Protein AF-A0A3D4PI57-F1 (afdb_monomer_lite)

pLDDT: mean 73.52, std 9.32, range [43.19, 84.38]

Radius of gyration: 19.0 Å; chains: 1; bounding box: 41×22×58 Å

Foldseek 3Di:
DLVVLLVVLVVLLVVLVVCLVVVLVVQVVVCVVVVDDDDVVVVPPPPVSVVSNVVSVVSNVVSVVVVVVVVVVVPPD

Structure (mmCIF, N/CA/C/O backbone):
data_AF-A0A3D4PI57-F1
#
_entry.id   AF-A0A3D4PI57-F1
#
loop_
_atom_site.group_PDB
_atom_site.id
_atom_site.type_symbol
_atom_site.label_atom_id
_atom_site.label_alt_id
_atom_site.label_comp_id
_atom_site.label_asym_id
_atom_site.label_entity_id
_atom_site.label_seq_id
_atom_site.pdbx_PDB_ins_code
_atom_site.Cartn_x
_atom_site.Cartn_y
_atom_site.Cartn_z
_atom_site.occupancy
_atom_site.B_iso_or_equiv
_atom_site.auth_seq_id
_atom_site.auth_comp_id
_atom_site.auth_asym_id
_atom_site.auth_atom_id
_atom_site.pdbx_PDB_model_num
ATOM 1 N N . MET A 1 1 ? -9.120 2.992 22.530 1.00 59.25 1 MET A N 1
ATOM 2 C CA . MET A 1 1 ? -8.147 2.161 21.775 1.00 59.25 1 MET A CA 1
ATOM 3 C C . MET A 1 1 ? -8.752 1.532 20.519 1.00 59.25 1 MET A C 1
ATOM 5 O O . MET A 1 1 ? -8.153 1.645 19.460 1.00 59.25 1 MET A O 1
ATOM 9 N N . SER A 1 2 ? -9.952 0.949 20.585 1.00 63.00 2 SER A N 1
ATOM 10 C CA . SER A 1 2 ? -10.601 0.250 19.458 1.00 63.00 2 SER A CA 1
ATOM 11 C C . SER A 1 2 ? -10.879 1.125 18.221 1.00 63.00 2 SER A C 1
ATOM 13 O O . SER A 1 2 ? -10.676 0.682 17.095 1.00 63.00 2 SER A O 1
ATOM 15 N N . MET A 1 3 ? -11.262 2.394 18.415 1.00 65.25 3 MET A N 1
ATOM 16 C CA . MET A 1 3 ? -11.487 3.357 17.320 1.00 65.25 3 MET A CA 1
ATOM 17 C C . MET A 1 3 ? -1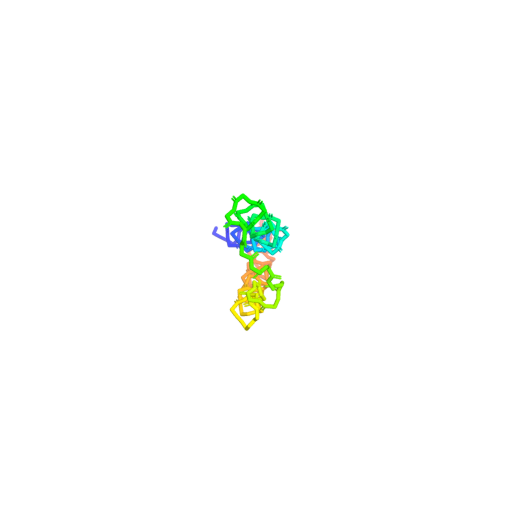0.202 3.704 16.549 1.00 65.25 3 MET A C 1
ATOM 19 O O . MET A 1 3 ? -10.231 3.917 15.341 1.00 65.25 3 MET A O 1
ATOM 23 N N . LEU A 1 4 ? -9.064 3.723 17.247 1.00 75.19 4 LEU A N 1
ATOM 24 C CA . LEU A 1 4 ? -7.765 4.080 16.680 1.00 75.19 4 LEU A CA 1
ATOM 25 C C . LEU A 1 4 ? -7.248 2.958 15.760 1.00 75.19 4 LEU A C 1
ATOM 27 O O . LEU A 1 4 ? -6.734 3.235 14.683 1.00 75.19 4 LEU A O 1
ATOM 31 N N . LEU A 1 5 ? -7.498 1.693 16.124 1.00 71.06 5 LEU A N 1
ATOM 32 C CA . LEU A 1 5 ? -7.248 0.517 15.277 1.00 71.06 5 LEU A CA 1
ATOM 33 C C . LEU A 1 5 ? -8.082 0.523 13.989 1.00 71.06 5 LEU A C 1
ATOM 35 O O . LEU A 1 5 ? -7.555 0.230 12.917 1.00 71.06 5 LEU A O 1
ATOM 39 N N . ALA A 1 6 ? -9.365 0.888 14.080 1.00 71.44 6 ALA A N 1
ATOM 40 C CA . ALA A 1 6 ? -10.227 0.997 12.905 1.00 71.44 6 ALA A CA 1
ATOM 41 C C . ALA A 1 6 ? -9.757 2.119 11.962 1.00 71.44 6 ALA A C 1
ATOM 43 O O . ALA A 1 6 ? -9.658 1.902 10.756 1.00 71.44 6 ALA A O 1
ATOM 44 N N . LEU A 1 7 ? -9.389 3.286 12.507 1.00 77.25 7 LEU A N 1
ATOM 45 C CA . LEU A 1 7 ? -8.837 4.402 11.729 1.00 77.25 7 LEU A CA 1
ATOM 46 C C . LEU A 1 7 ? -7.514 4.042 11.043 1.00 77.25 7 LEU A C 1
ATOM 48 O O . LEU A 1 7 ? -7.348 4.332 9.860 1.00 77.25 7 LEU A O 1
ATOM 52 N N . ILE A 1 8 ? -6.598 3.369 11.748 1.00 79.50 8 ILE A N 1
ATOM 53 C CA . ILE A 1 8 ? -5.332 2.894 11.16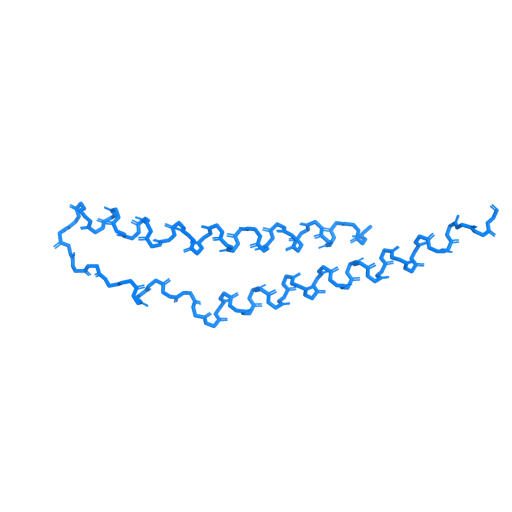8 1.00 79.50 8 ILE A CA 1
ATOM 54 C C . ILE A 1 8 ? -5.591 1.901 10.027 1.00 79.50 8 ILE A C 1
ATOM 56 O O . ILE A 1 8 ? -4.973 2.015 8.970 1.00 79.50 8 ILE A O 1
ATOM 60 N N . GLY A 1 9 ? -6.527 0.962 10.201 1.00 74.50 9 GLY A N 1
ATOM 61 C CA . GLY A 1 9 ? -6.898 0.010 9.151 1.00 74.50 9 GLY A CA 1
ATOM 62 C C . GLY A 1 9 ? -7.447 0.693 7.893 1.00 74.50 9 GLY A C 1
ATOM 63 O O . GLY A 1 9 ? -7.048 0.348 6.781 1.00 74.50 9 GLY A O 1
ATOM 64 N N . VAL A 1 10 ? -8.296 1.714 8.053 1.00 79.88 10 VAL A N 1
ATOM 65 C CA . VAL A 1 10 ? -8.831 2.504 6.927 1.00 79.88 10 VAL A CA 1
ATOM 66 C C . VAL A 1 10 ? -7.732 3.315 6.234 1.00 79.88 10 VAL A C 1
ATOM 68 O O . VAL A 1 10 ? -7.696 3.372 5.002 1.00 79.88 10 VAL A O 1
ATOM 71 N N . LEU A 1 11 ? -6.809 3.904 7.001 1.00 82.56 11 LEU A N 1
ATOM 72 C CA . LEU A 1 11 ? -5.647 4.629 6.472 1.00 82.56 11 LEU A CA 1
ATOM 73 C C . LEU A 1 11 ? -4.728 3.714 5.653 1.00 82.56 11 LEU A C 1
ATOM 75 O O . LEU A 1 11 ? -4.316 4.089 4.558 1.00 82.56 11 LEU A O 1
ATOM 79 N N . LEU A 1 12 ? -4.456 2.501 6.141 1.00 81.44 12 LEU A N 1
ATOM 80 C CA . LEU A 1 12 ? -3.648 1.496 5.441 1.00 81.44 12 LEU A CA 1
ATOM 81 C C . LEU A 1 12 ? -4.294 1.026 4.132 1.00 81.44 12 LEU A C 1
ATOM 83 O O . LEU A 1 12 ? -3.594 0.884 3.128 1.00 81.44 12 LEU A O 1
ATOM 87 N N . LEU A 1 13 ? -5.614 0.814 4.129 1.00 80.19 13 LEU A N 1
ATOM 88 C CA . LEU A 1 13 ? -6.382 0.463 2.929 1.00 80.19 13 LEU A CA 1
ATOM 89 C C . LEU A 1 13 ? -6.347 1.587 1.891 1.00 80.19 13 LEU A C 1
ATOM 91 O O . LEU A 1 13 ? -6.028 1.357 0.724 1.00 80.19 13 LEU A O 1
ATOM 95 N N . SER A 1 14 ? -6.627 2.810 2.337 1.00 82.38 14 SER A N 1
ATOM 96 C CA . SER A 1 14 ? -6.653 3.990 1.472 1.00 82.38 14 SER A CA 1
ATOM 97 C C . SER A 1 14 ? -5.270 4.271 0.885 1.00 82.38 14 SER A C 1
ATOM 99 O O . SER A 1 14 ? -5.149 4.467 -0.320 1.00 82.38 14 SER A O 1
ATOM 101 N N . GLY A 1 15 ? -4.216 4.220 1.706 1.00 83.56 15 GLY A N 1
ATOM 102 C CA . GLY A 1 15 ? -2.835 4.410 1.263 1.00 83.56 15 GLY A CA 1
ATOM 103 C C . GLY A 1 15 ? -2.375 3.338 0.275 1.00 83.56 15 GLY A C 1
ATOM 104 O O . GLY A 1 15 ? -1.734 3.663 -0.721 1.00 83.56 15 GLY A O 1
ATOM 105 N N . GLY A 1 16 ? -2.760 2.077 0.496 1.00 78.38 16 GLY A N 1
ATOM 106 C CA . GLY A 1 16 ? -2.477 0.987 -0.434 1.00 78.38 16 GLY A CA 1
ATOM 107 C C . GLY A 1 16 ? -3.117 1.206 -1.810 1.00 78.38 16 GLY A C 1
ATOM 108 O O . GLY A 1 16 ? -2.431 1.117 -2.827 1.00 78.38 16 GLY A O 1
ATOM 109 N N . LEU A 1 17 ? -4.417 1.516 -1.853 1.00 79.25 17 LEU A N 1
ATOM 110 C CA . LEU A 1 17 ? -5.131 1.793 -3.109 1.00 79.25 17 LEU A CA 1
ATOM 111 C C . LEU A 1 17 ? -4.538 3.001 -3.844 1.00 79.25 17 LEU A C 1
ATOM 113 O O . LEU A 1 17 ? -4.429 3.014 -5.073 1.00 79.25 17 LEU A O 1
ATOM 117 N N . LEU A 1 18 ? -4.119 4.013 -3.083 1.00 84.38 18 LEU A N 1
ATOM 118 C CA . LEU A 1 18 ? -3.505 5.213 -3.628 1.00 84.38 18 LEU A CA 1
ATOM 119 C C . LEU A 1 18 ? -2.148 4.886 -4.265 1.00 84.38 18 LEU A C 1
ATOM 121 O O . LEU A 1 18 ? -1.927 5.272 -5.413 1.00 84.38 18 LEU A O 1
ATOM 125 N N . LEU A 1 19 ? -1.304 4.090 -3.594 1.00 81.06 19 LEU A N 1
ATOM 126 C CA . LEU A 1 19 ? -0.059 3.565 -4.167 1.00 81.06 19 LEU A CA 1
ATOM 127 C C . LEU A 1 19 ? -0.321 2.770 -5.448 1.00 81.06 19 LEU A C 1
ATOM 129 O O . LEU A 1 19 ? 0.328 3.035 -6.455 1.00 81.06 19 LEU A O 1
ATOM 133 N N . GLN A 1 20 ? -1.293 1.855 -5.446 1.00 77.88 20 GLN A N 1
ATOM 134 C CA . GLN A 1 20 ? -1.622 1.044 -6.621 1.00 77.88 20 GLN A CA 1
ATOM 135 C C . GLN A 1 20 ? -2.024 1.905 -7.830 1.00 77.88 20 GLN A C 1
ATOM 137 O O . GLN A 1 20 ? -1.672 1.581 -8.961 1.00 77.88 20 GLN A O 1
ATOM 142 N N . SER A 1 21 ? -2.720 3.027 -7.615 1.00 79.44 21 SER A N 1
ATOM 143 C CA . SER A 1 21 ? -3.099 3.926 -8.715 1.00 79.44 21 SER A CA 1
ATOM 144 C C . SER A 1 21 ? -1.962 4.855 -9.167 1.00 79.44 21 SER A C 1
ATOM 146 O O . SER A 1 21 ? -1.928 5.277 -10.328 1.00 79.44 21 SER A O 1
ATOM 148 N N . VAL A 1 22 ? -1.049 5.203 -8.254 1.00 81.56 22 VAL A N 1
ATOM 149 C CA . VAL A 1 22 ? -0.003 6.211 -8.475 1.00 81.56 22 VAL A CA 1
ATOM 150 C C . VAL A 1 22 ? 1.296 5.589 -8.990 1.00 81.56 22 VAL A C 1
ATOM 152 O O . VAL A 1 22 ? 1.895 6.160 -9.899 1.00 81.56 22 VAL A O 1
ATOM 155 N N . LEU A 1 23 ? 1.703 4.410 -8.503 1.00 80.25 23 LEU A N 1
ATOM 156 C CA . LEU A 1 23 ? 2.903 3.695 -8.966 1.00 80.25 23 LEU A CA 1
ATOM 157 C C . LEU A 1 23 ? 2.982 3.545 -10.493 1.00 80.25 23 LEU A C 1
ATOM 159 O O . LEU A 1 23 ? 3.995 3.949 -11.064 1.00 80.25 23 LEU A O 1
ATOM 163 N N . PRO A 1 24 ? 1.952 3.031 -11.194 1.00 76.50 24 PRO A N 1
ATOM 164 C CA . PRO A 1 24 ? 2.037 2.846 -12.641 1.00 76.50 24 PRO A CA 1
ATOM 165 C C . PRO A 1 24 ? 2.091 4.180 -13.397 1.00 76.50 24 PRO A C 1
ATOM 167 O O . PRO A 1 24 ? 2.716 4.259 -14.455 1.00 76.50 24 PRO A O 1
ATOM 170 N N . LYS A 1 25 ? 1.480 5.244 -12.854 1.00 80.81 25 LYS A N 1
ATOM 171 C CA . LYS A 1 25 ? 1.537 6.597 -13.431 1.00 80.81 25 LYS A CA 1
ATOM 172 C C . LYS A 1 25 ? 2.923 7.215 -13.267 1.00 80.81 25 LYS A C 1
ATOM 174 O O . LYS A 1 25 ? 3.459 7.741 -14.237 1.00 80.81 25 LYS A O 1
ATOM 179 N N . LEU A 1 26 ? 3.512 7.109 -12.074 1.00 80.62 26 LEU A N 1
ATOM 180 C CA . LEU A 1 26 ? 4.882 7.552 -11.808 1.00 80.62 26 LEU A CA 1
ATOM 181 C C . LEU A 1 26 ? 5.890 6.769 -12.649 1.00 80.62 26 LEU A C 1
ATOM 183 O O . LEU A 1 26 ? 6.775 7.378 -13.241 1.00 80.62 26 LEU A O 1
ATOM 187 N N . GLY A 1 27 ? 5.713 5.450 -12.769 1.00 76.88 27 GLY A N 1
ATOM 188 C CA . GLY A 1 27 ? 6.522 4.601 -13.640 1.00 76.88 27 GLY A CA 1
ATOM 189 C C . GLY A 1 27 ? 6.474 5.067 -15.093 1.00 76.88 27 GLY A C 1
ATOM 190 O O . GLY A 1 27 ? 7.515 5.354 -15.678 1.00 76.88 27 GLY A O 1
ATOM 191 N N . ARG A 1 28 ? 5.274 5.256 -15.664 1.00 78.25 28 ARG A N 1
ATOM 192 C CA . ARG A 1 28 ? 5.138 5.816 -17.022 1.00 78.25 28 ARG A CA 1
ATOM 193 C C . ARG A 1 28 ? 5.814 7.172 -17.166 1.00 78.25 28 ARG A C 1
ATOM 195 O O . ARG A 1 28 ? 6.470 7.406 -18.174 1.00 78.25 28 ARG A O 1
ATOM 202 N N . MET A 1 29 ? 5.648 8.060 -16.189 1.00 80.19 29 MET A N 1
ATOM 203 C CA . MET A 1 29 ? 6.205 9.409 -16.252 1.00 80.19 29 MET A CA 1
ATOM 204 C C . MET A 1 29 ? 7.738 9.379 -16.218 1.00 80.19 29 MET A C 1
ATOM 206 O O . MET A 1 29 ? 8.371 9.973 -17.088 1.00 80.19 29 MET A O 1
ATOM 210 N N . ALA A 1 30 ? 8.335 8.616 -15.300 1.00 79.31 30 ALA A N 1
ATOM 211 C CA . ALA A 1 30 ? 9.783 8.437 -15.213 1.00 79.31 30 ALA A CA 1
ATOM 212 C C . ALA A 1 30 ? 10.367 7.829 -16.501 1.00 79.31 30 ALA A C 1
ATOM 214 O O . ALA A 1 30 ? 11.369 8.319 -17.023 1.00 79.31 30 ALA A O 1
ATOM 215 N N . PHE A 1 31 ? 9.704 6.818 -17.069 1.00 75.69 31 PHE A N 1
ATOM 216 C CA . PHE A 1 31 ? 10.154 6.189 -18.311 1.00 75.69 31 PHE A CA 1
ATOM 217 C C . PHE A 1 31 ? 9.940 7.058 -19.555 1.00 75.69 31 PHE A C 1
ATOM 219 O O . PHE A 1 31 ? 10.785 7.036 -20.447 1.00 75.69 31 PHE A O 1
ATOM 226 N N . SER A 1 32 ? 8.884 7.878 -19.599 1.00 70.38 32 SER A N 1
ATOM 227 C CA . SER A 1 32 ? 8.663 8.832 -20.698 1.00 70.38 32 SER A CA 1
ATOM 228 C C . SER A 1 32 ? 9.781 9.872 -20.821 1.00 70.38 32 SER A C 1
ATOM 230 O O . SER A 1 32 ? 10.034 10.371 -21.912 1.00 70.38 32 SER A O 1
ATOM 232 N N . ILE A 1 33 ? 10.473 10.162 -19.716 1.00 76.12 33 ILE A N 1
ATOM 233 C CA . ILE A 1 33 ? 11.583 11.118 -19.665 1.00 76.12 33 ILE A CA 1
ATOM 234 C C . ILE A 1 33 ? 12.925 10.413 -19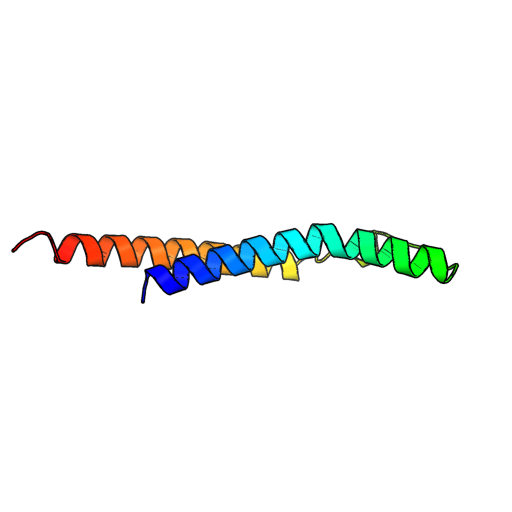.941 1.00 76.12 33 ILE A C 1
ATOM 236 O O . ILE A 1 33 ? 13.818 11.008 -20.537 1.00 76.12 33 ILE A O 1
ATOM 240 N N . GLY A 1 34 ? 13.072 9.146 -19.532 1.00 70.94 34 GLY A N 1
ATOM 241 C CA . GLY A 1 34 ? 14.323 8.380 -19.639 1.00 70.94 34 GLY A CA 1
ATOM 242 C C . GLY A 1 34 ? 14.503 7.534 -20.908 1.00 70.94 34 GLY A C 1
ATOM 243 O O . GLY A 1 34 ? 15.593 7.014 -21.123 1.00 70.94 34 GLY A O 1
ATOM 244 N N . GLY A 1 35 ? 13.467 7.364 -21.741 1.00 68.88 35 GLY A N 1
ATOM 245 C CA . GLY A 1 35 ? 13.556 6.636 -23.019 1.00 68.88 35 GLY A CA 1
ATOM 246 C C . GLY A 1 35 ? 13.637 5.103 -22.914 1.00 68.88 35 GLY A C 1
ATOM 247 O O . GLY A 1 35 ? 14.009 4.443 -23.882 1.00 68.88 35 GLY A O 1
ATOM 248 N N . GLY A 1 36 ? 13.307 4.523 -21.756 1.00 69.69 36 GLY A N 1
ATOM 249 C CA . GLY A 1 36 ? 13.299 3.070 -21.533 1.00 69.69 36 GLY A CA 1
ATOM 250 C C . GLY A 1 36 ? 11.963 2.389 -21.867 1.00 69.69 36 GLY A C 1
ATOM 251 O O . GLY A 1 36 ? 10.928 3.041 -22.000 1.00 69.69 36 GLY A O 1
ATOM 252 N N . SER A 1 37 ? 11.972 1.054 -21.963 1.00 68.00 37 SER A N 1
ATOM 253 C CA . SER A 1 37 ? 10.763 0.247 -22.179 1.00 68.00 37 SER A CA 1
ATOM 254 C C . SER A 1 37 ? 9.957 0.119 -20.883 1.00 68.00 37 SER A C 1
ATOM 256 O O . SER A 1 37 ? 10.354 -0.596 -19.968 1.00 68.00 37 SER A O 1
ATOM 258 N N . TYR A 1 38 ? 8.812 0.798 -20.809 1.00 71.88 38 TYR A N 1
ATOM 259 C CA . TYR A 1 38 ? 7.861 0.652 -19.707 1.00 71.88 38 TYR A CA 1
ATOM 260 C C . TYR A 1 38 ? 7.101 -0.676 -19.824 1.00 71.88 38 TYR A C 1
ATOM 262 O O . TYR A 1 38 ? 6.388 -0.887 -20.807 1.00 71.88 38 TYR A O 1
ATOM 270 N N . ASN A 1 39 ? 7.186 -1.534 -18.804 1.00 72.50 39 ASN A N 1
ATOM 271 C CA . ASN A 1 39 ? 6.326 -2.707 -18.676 1.00 72.50 39 ASN A CA 1
ATOM 272 C C . ASN A 1 39 ? 5.454 -2.569 -17.411 1.00 72.50 39 ASN A C 1
ATOM 274 O O . ASN A 1 39 ? 5.980 -2.548 -16.299 1.00 72.50 39 ASN A O 1
ATOM 278 N N . PRO A 1 40 ? 4.119 -2.447 -17.536 1.00 67.81 40 PRO A N 1
ATOM 279 C CA . PRO A 1 40 ? 3.227 -2.291 -16.383 1.00 67.81 40 PRO A CA 1
ATOM 280 C C . PRO A 1 40 ? 3.265 -3.490 -15.425 1.00 67.81 40 PRO A C 1
ATOM 282 O O . PRO A 1 40 ? 2.952 -3.329 -14.249 1.00 67.81 40 PRO A O 1
ATOM 285 N N . SER A 1 41 ? 3.684 -4.659 -15.915 1.00 73.62 41 SER A N 1
ATOM 286 C CA . SER A 1 41 ? 3.823 -5.899 -15.144 1.00 73.62 41 SER A CA 1
ATOM 287 C C . SER A 1 41 ? 4.886 -5.802 -14.041 1.00 73.62 41 SER A C 1
ATOM 289 O O . SER A 1 41 ? 4.746 -6.442 -13.005 1.00 73.62 41 SER A O 1
ATOM 291 N N . ASP A 1 42 ? 5.911 -4.959 -14.221 1.00 70.12 42 ASP A N 1
ATOM 292 C CA . ASP A 1 42 ? 6.984 -4.757 -13.231 1.00 70.12 42 ASP A CA 1
ATOM 293 C C . ASP A 1 42 ? 6.512 -3.945 -12.010 1.00 70.12 42 ASP A C 1
ATOM 295 O O . ASP A 1 42 ? 7.184 -3.892 -10.982 1.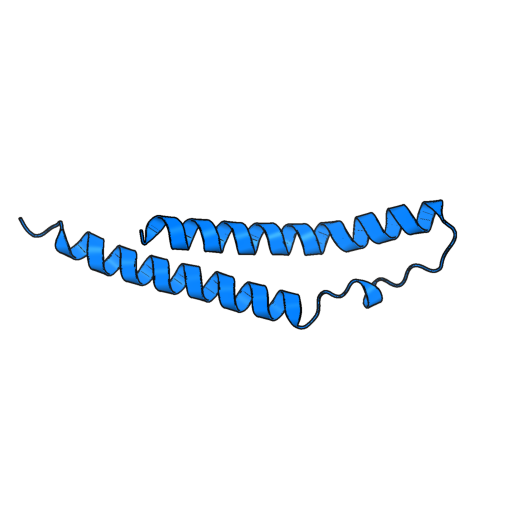00 70.12 42 ASP A O 1
ATOM 299 N N . TYR A 1 43 ? 5.344 -3.305 -12.122 1.00 68.06 43 TYR A N 1
ATOM 300 C CA . TYR A 1 43 ? 4.705 -2.518 -11.067 1.00 68.06 43 TYR A CA 1
ATOM 301 C C . TYR A 1 43 ? 3.534 -3.251 -10.412 1.00 68.06 43 TYR A C 1
ATOM 303 O O . TYR A 1 43 ? 2.791 -2.646 -9.631 1.00 68.06 43 TYR A O 1
ATOM 311 N N . ASP A 1 44 ? 3.346 -4.532 -10.729 1.00 73.56 44 ASP A N 1
ATOM 312 C CA . ASP A 1 44 ? 2.372 -5.354 -10.035 1.00 73.56 44 ASP A CA 1
ATOM 313 C C . ASP A 1 44 ? 2.842 -5.560 -8.589 1.00 73.56 44 ASP A C 1
ATOM 315 O O . ASP A 1 44 ? 3.837 -6.229 -8.308 1.00 73.56 44 ASP A O 1
ATOM 319 N N . LEU A 1 45 ? 2.132 -4.939 -7.647 1.00 69.56 45 LEU A N 1
ATOM 320 C CA . LEU A 1 45 ? 2.425 -5.066 -6.220 1.00 69.56 45 LEU A CA 1
ATOM 321 C C . LEU A 1 45 ? 2.134 -6.488 -5.692 1.00 69.56 45 LEU A C 1
ATOM 323 O O . LEU A 1 45 ? 2.494 -6.811 -4.553 1.00 69.56 45 LEU A O 1
ATOM 327 N N . GLY A 1 46 ? 1.488 -7.332 -6.506 1.00 75.50 46 GLY A N 1
ATOM 328 C CA . GLY A 1 46 ? 1.368 -8.769 -6.325 1.00 75.50 46 GLY A CA 1
ATOM 329 C C . GLY A 1 46 ? 0.905 -9.186 -4.931 1.00 75.50 46 GLY A C 1
ATOM 330 O O . GLY A 1 46 ? -0.061 -8.668 -4.364 1.00 75.50 46 GLY A O 1
ATOM 331 N N . VAL A 1 47 ? 1.628 -10.152 -4.362 1.00 76.19 47 VAL A N 1
ATOM 332 C CA . VAL A 1 47 ? 1.307 -10.779 -3.071 1.00 76.19 47 VAL A CA 1
ATOM 333 C C . VAL A 1 47 ? 1.424 -9.794 -1.902 1.00 76.19 47 VAL A C 1
ATOM 335 O O . VAL A 1 47 ? 0.652 -9.889 -0.950 1.00 76.19 47 VAL A O 1
ATOM 338 N N . ALA A 1 48 ? 2.340 -8.821 -1.962 1.00 75.12 48 ALA A N 1
ATOM 339 C CA . ALA A 1 48 ? 2.561 -7.873 -0.868 1.00 75.12 48 ALA A CA 1
ATOM 340 C C . ALA A 1 48 ? 1.352 -6.948 -0.655 1.00 75.12 48 ALA A C 1
ATOM 342 O O . ALA A 1 48 ? 0.920 -6.740 0.480 1.00 75.12 48 ALA A O 1
ATOM 343 N N . PHE A 1 49 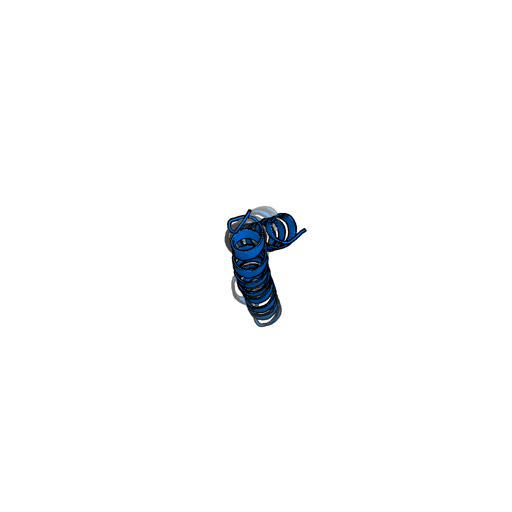? 0.749 -6.459 -1.741 1.00 77.88 49 PHE A N 1
ATOM 344 C CA . PHE A 1 49 ? -0.467 -5.649 -1.668 1.00 77.88 49 PHE A CA 1
ATOM 345 C C . PHE A 1 49 ? -1.675 -6.449 -1.180 1.00 77.88 49 PHE A C 1
ATOM 347 O O . PHE A 1 49 ? -2.462 -5.957 -0.369 1.00 77.88 49 PHE A O 1
ATOM 354 N N . TYR A 1 50 ? -1.790 -7.704 -1.617 1.00 79.38 50 TYR A N 1
ATOM 355 C CA . TYR A 1 50 ? -2.835 -8.602 -1.137 1.00 79.38 50 TYR A CA 1
ATOM 356 C C . TYR A 1 50 ? -2.715 -8.850 0.375 1.00 79.38 50 TYR A C 1
ATOM 358 O O . TYR A 1 50 ? -3.690 -8.700 1.110 1.00 79.38 50 TYR A O 1
ATOM 366 N N . MET A 1 51 ? -1.504 -9.134 0.866 1.00 76.56 51 MET A N 1
ATOM 367 C CA . MET A 1 51 ? -1.239 -9.307 2.299 1.00 76.56 51 MET A CA 1
ATOM 368 C C . MET A 1 51 ? -1.538 -8.034 3.098 1.00 76.56 51 MET A C 1
ATOM 370 O O . MET A 1 51 ? -2.166 -8.107 4.155 1.00 76.56 51 MET A O 1
ATOM 374 N N . GLN A 1 52 ? -1.164 -6.859 2.580 1.00 81.94 52 GLN A N 1
ATOM 375 C CA . GLN A 1 52 ? -1.486 -5.579 3.214 1.00 81.94 52 GLN A CA 1
ATOM 376 C C . GLN A 1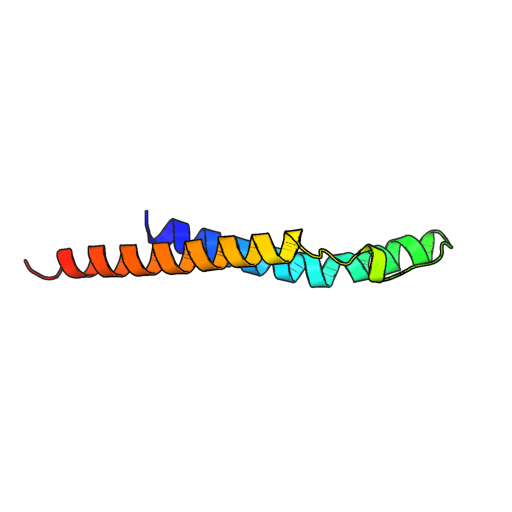 52 ? -3.002 -5.367 3.334 1.00 81.94 52 GLN A C 1
ATOM 378 O O . GLN A 1 52 ? -3.470 -4.944 4.392 1.00 81.94 52 GLN A O 1
ATOM 383 N N . GLN A 1 53 ? -3.780 -5.683 2.292 1.00 78.81 53 GLN A N 1
ATOM 384 C CA . GLN A 1 53 ? -5.240 -5.577 2.351 1.00 78.81 53 GLN A CA 1
ATOM 385 C C . GLN A 1 53 ? -5.850 -6.535 3.377 1.00 78.81 53 GLN A C 1
ATOM 387 O O . GLN A 1 53 ? -6.708 -6.122 4.154 1.00 78.81 53 GLN A O 1
ATOM 392 N N . VAL A 1 54 ? -5.385 -7.786 3.435 1.00 83.44 54 VAL A N 1
ATOM 393 C CA . VAL A 1 54 ? -5.870 -8.771 4.416 1.00 83.44 54 VAL A CA 1
ATOM 394 C C . VAL A 1 54 ? -5.610 -8.292 5.847 1.00 83.44 54 VAL A C 1
ATOM 396 O O . VAL A 1 54 ? -6.520 -8.315 6.680 1.00 83.44 54 VAL A O 1
ATOM 399 N N . ILE A 1 55 ? -4.401 -7.795 6.128 1.00 82.69 55 ILE A N 1
ATOM 400 C CA . ILE A 1 55 ? -4.046 -7.248 7.444 1.00 82.69 55 ILE A CA 1
ATOM 401 C C . ILE A 1 55 ? -4.929 -6.037 7.772 1.00 82.69 55 ILE A C 1
ATOM 403 O O . ILE A 1 55 ? -5.534 -5.996 8.845 1.00 82.69 55 ILE A O 1
ATOM 407 N N . ALA A 1 56 ? -5.078 -5.090 6.843 1.00 75.25 56 ALA A N 1
ATOM 408 C CA . ALA A 1 56 ? -5.899 -3.898 7.043 1.00 75.25 56 ALA A CA 1
ATOM 409 C C . ALA A 1 56 ? -7.372 -4.242 7.337 1.00 75.25 56 ALA A C 1
ATOM 411 O O . ALA A 1 56 ? -7.946 -3.716 8.293 1.00 75.25 56 ALA A O 1
ATOM 412 N N . ILE A 1 57 ? -7.965 -5.173 6.581 1.00 81.50 57 ILE A N 1
ATOM 413 C CA . ILE A 1 57 ? -9.337 -5.650 6.808 1.00 81.50 57 ILE A CA 1
ATOM 414 C C . ILE A 1 57 ? -9.448 -6.322 8.181 1.00 81.50 57 ILE A C 1
ATOM 416 O O . ILE A 1 57 ? -10.376 -6.020 8.933 1.00 81.50 57 ILE A O 1
ATOM 420 N N . SER A 1 58 ? -8.492 -7.181 8.551 1.00 82.44 58 SER A N 1
ATOM 421 C CA . SER A 1 58 ? -8.504 -7.846 9.859 1.00 82.44 58 SER A CA 1
ATOM 422 C C . SER A 1 58 ? -8.468 -6.843 11.020 1.00 82.44 58 SER A C 1
ATOM 424 O O . SER A 1 58 ? -9.242 -6.975 11.969 1.00 82.44 58 SER A O 1
ATOM 426 N N . CYS A 1 59 ? -7.668 -5.776 10.912 1.00 79.75 59 CYS A N 1
ATOM 427 C CA . CYS A 1 59 ? -7.613 -4.703 11.904 1.00 79.75 59 CYS A CA 1
ATOM 428 C C . CYS A 1 59 ? -8.942 -3.947 12.024 1.00 79.75 59 CYS A C 1
ATOM 430 O O . CYS A 1 59 ? -9.372 -3.655 13.141 1.00 79.75 59 CYS A O 1
ATOM 432 N N . ILE A 1 60 ? -9.620 -3.666 10.904 1.00 79.44 60 ILE A N 1
ATOM 433 C CA . ILE A 1 60 ? -10.943 -3.023 10.916 1.00 79.44 60 ILE A CA 1
ATOM 434 C C . ILE A 1 60 ? -11.971 -3.930 11.593 1.00 79.44 60 ILE A C 1
ATOM 436 O O . ILE A 1 60 ? -12.724 -3.464 12.451 1.00 79.44 60 ILE A O 1
ATOM 440 N N . VAL A 1 61 ? -11.997 -5.219 11.248 1.00 83.25 61 VAL A N 1
ATOM 441 C CA . VAL A 1 61 ? -12.945 -6.191 11.813 1.00 83.25 61 VAL A CA 1
ATOM 442 C C . VAL A 1 61 ? -12.730 -6.342 13.317 1.00 83.25 61 VAL A C 1
ATOM 444 O O . VAL A 1 61 ? -13.675 -6.183 14.090 1.00 83.25 61 VAL A O 1
ATOM 447 N N . VAL A 1 62 ? -11.490 -6.570 13.752 1.00 81.75 62 VAL A N 1
ATOM 448 C CA . VAL A 1 62 ? -11.145 -6.709 15.175 1.00 81.75 62 VAL A CA 1
ATOM 449 C C . VAL A 1 62 ? -11.445 -5.417 15.939 1.00 81.75 62 VAL A C 1
ATOM 451 O O . VAL A 1 62 ? -12.091 -5.463 16.987 1.00 81.75 62 VAL A O 1
ATOM 454 N N . GLY A 1 63 ? -11.062 -4.258 15.393 1.00 78.62 63 GLY A N 1
ATOM 455 C CA . GLY A 1 63 ? -11.364 -2.949 15.978 1.00 78.62 63 GLY A CA 1
ATOM 456 C C . GLY A 1 63 ? -12.869 -2.705 16.131 1.00 78.62 63 GLY A C 1
ATOM 457 O O . GLY A 1 63 ? -13.318 -2.243 17.181 1.00 78.62 63 GLY A O 1
ATOM 458 N N . SER A 1 64 ? -13.662 -3.094 15.129 1.00 74.81 64 SER A N 1
ATOM 459 C CA . SER A 1 64 ? -15.124 -2.965 15.133 1.00 74.81 64 SER A CA 1
ATOM 460 C C . SER A 1 64 ? -15.789 -3.897 16.150 1.00 74.81 64 SER A C 1
ATOM 462 O O . SER A 1 64 ? -16.694 -3.475 16.873 1.00 74.81 64 SER A O 1
ATOM 464 N N . ILE A 1 65 ? -15.330 -5.150 16.251 1.00 80.88 65 ILE A N 1
ATOM 465 C CA . ILE A 1 65 ? -15.840 -6.131 17.224 1.00 80.88 65 ILE A CA 1
ATOM 466 C C . ILE A 1 65 ? -15.544 -5.671 18.654 1.00 80.88 65 ILE A C 1
ATOM 468 O O . ILE A 1 65 ? -16.444 -5.666 19.497 1.00 80.88 65 ILE A O 1
ATOM 472 N N . LEU A 1 66 ? -14.308 -5.235 18.920 1.00 75.56 66 LEU A N 1
ATOM 473 C CA . LEU A 1 66 ? -13.918 -4.682 20.217 1.00 75.56 66 LEU A CA 1
ATOM 474 C C . LEU A 1 66 ? -14.740 -3.434 20.548 1.00 75.56 66 LEU A C 1
ATOM 476 O O . LEU A 1 66 ? -15.269 -3.332 21.648 1.00 75.56 66 LEU A O 1
ATOM 480 N N . SER A 1 67 ? -14.921 -2.511 19.599 1.00 70.12 67 SER A N 1
ATOM 481 C CA . SER A 1 67 ? -15.725 -1.304 19.829 1.00 70.12 67 SER A CA 1
ATOM 482 C C . SER A 1 67 ? -17.173 -1.631 20.207 1.00 70.12 67 SER A C 1
ATOM 484 O O . SER A 1 67 ? -17.712 -1.016 21.121 1.00 70.12 67 SER A O 1
ATOM 486 N N . ARG A 1 68 ? -17.799 -2.626 19.559 1.00 66.69 68 ARG A N 1
ATOM 487 C CA . ARG A 1 68 ? -19.164 -3.066 19.901 1.00 66.69 68 ARG A CA 1
ATOM 488 C C . ARG A 1 68 ? -19.248 -3.732 21.273 1.00 66.69 68 ARG A C 1
ATOM 490 O O . ARG A 1 68 ? -20.240 -3.541 21.966 1.00 66.69 68 ARG A O 1
ATOM 497 N N . ARG A 1 69 ? -18.232 -4.507 21.666 1.00 64.75 69 ARG A N 1
ATOM 498 C CA . ARG A 1 69 ? -18.155 -5.133 22.997 1.00 64.75 69 ARG A CA 1
ATOM 499 C C . ARG A 1 69 ? -18.023 -4.093 24.110 1.00 64.75 69 ARG A C 1
ATOM 501 O O . ARG A 1 69 ? -18.689 -4.253 25.118 1.00 64.75 69 ARG A O 1
ATOM 508 N N . PHE A 1 70 ? -17.230 -3.038 23.913 1.00 58.66 70 PHE A N 1
ATOM 509 C CA . PHE A 1 70 ? -17.052 -1.980 24.916 1.00 58.66 70 PHE A CA 1
ATOM 510 C C . PHE A 1 70 ? -18.240 -1.006 24.981 1.00 58.66 70 PHE A C 1
ATOM 512 O O . PHE A 1 70 ? -18.734 -0.754 26.070 1.00 58.66 70 PHE A O 1
ATOM 519 N N . CYS A 1 71 ? -18.794 -0.553 23.846 1.00 53.88 71 CYS A N 1
ATOM 520 C CA . CYS A 1 71 ? -19.982 0.320 23.858 1.00 53.88 71 CYS A CA 1
ATOM 521 C C . CYS A 1 71 ? -21.229 -0.334 24.468 1.00 53.88 71 CYS A C 1
ATOM 523 O O . CYS A 1 71 ? -22.130 0.374 24.902 1.00 53.88 71 CYS A O 1
ATOM 525 N N . LYS A 1 72 ? -21.318 -1.669 24.479 1.00 52.66 72 LYS A N 1
ATOM 526 C CA . LYS A 1 72 ? -22.443 -2.376 25.104 1.00 52.66 72 LYS A CA 1
ATOM 527 C C . LYS A 1 72 ? -22.310 -2.451 26.633 1.00 52.66 72 LYS A C 1
ATOM 529 O O . LYS A 1 72 ? -23.310 -2.681 27.293 1.00 52.66 72 LYS A O 1
ATOM 534 N N . THR A 1 73 ? -21.111 -2.246 27.181 1.00 52.53 73 THR A N 1
ATOM 535 C CA . THR A 1 73 ? -20.850 -2.299 28.629 1.00 52.53 73 THR A CA 1
ATOM 536 C C . THR A 1 73 ? -21.118 -0.961 29.327 1.00 52.53 73 THR A C 1
ATOM 538 O O . THR A 1 73 ? -21.452 -0.962 30.503 1.00 52.53 73 THR A O 1
ATOM 541 N N . ASP A 1 74 ? -21.036 0.170 28.618 1.00 51.66 74 ASP A N 1
ATOM 542 C CA . ASP A 1 74 ? -21.295 1.510 29.184 1.00 51.66 74 ASP A CA 1
ATOM 543 C C . ASP A 1 74 ? -22.782 1.932 29.163 1.00 51.66 74 ASP A C 1
ATOM 545 O O . ASP A 1 74 ? -23.119 3.026 29.604 1.00 51.66 74 ASP A O 1
ATOM 549 N N . GLY A 1 75 ? -23.682 1.099 28.630 1.00 50.31 75 GLY A N 1
ATOM 550 C CA . GLY A 1 75 ? -25.111 1.418 28.484 1.00 50.31 75 GLY A CA 1
ATOM 551 C C . GLY A 1 75 ? -26.036 0.834 29.556 1.00 50.31 75 GLY A C 1
ATOM 552 O O . GLY A 1 75 ? -27.247 0.896 29.367 1.00 50.31 75 GLY A O 1
ATOM 553 N N . ASP A 1 76 ? -25.491 0.233 30.617 1.00 48.09 76 ASP A N 1
ATOM 554 C CA . ASP A 1 76 ? -26.250 -0.519 31.635 1.00 48.09 76 ASP A CA 1
ATOM 555 C C . ASP A 1 76 ? -26.114 0.067 33.060 1.00 48.09 76 ASP A C 1
ATOM 557 O O . ASP A 1 76 ? -26.239 -0.659 34.045 1.00 48.09 76 ASP A O 1
ATOM 561 N N . HIS A 1 77 ? -25.850 1.375 33.187 1.00 43.19 77 HIS A N 1
ATOM 562 C CA . HIS A 1 77 ? -25.894 2.108 34.463 1.00 43.19 77 HIS A CA 1
ATOM 563 C C . HIS A 1 77 ? -26.919 3.242 34.429 1.00 43.19 77 HIS A C 1
ATOM 565 O O . HIS A 1 77 ? -26.888 4.039 33.464 1.00 43.19 77 HIS A O 1
#

Secondary structure (DSSP, 8-state):
-HHHHHHHHHHHHHHHHHHHHHHHHHHHHHHHHHT----GGGG--HHHHHHHHHHHHHHHHHHHHHHHHHHTTTT--

Sequence (77 aa):
MSMLLALIGVLLLSGGLLLQSVLPKLGRMAFSIGGGSYNPSDYDLGVAFYMQQVIAISCIVVGSILSRRFCKTDGDH